Protein AF-A0AA36B2K2-F1 (afdb_monomer)

pLDDT: mean 74.76, std 20.53, range [24.62, 92.81]

Sequence (150 aa):
MKPSFRLKYSRNTLALTVVAAPDMFEKTLLPCICKSNVTVLLDGDPTDNCNQKYFKKFFAIYPETDFLSSYKMLGPGHPLVLSQTAAHVSGAAYYYQRRDVPRDTWPANKGIKTVQYRKPERNPVLGTLTQFDILNRDIRESSIRINKPV

Nearest PDB structures (foldseek):
  5ujc-assembly1_A  TM=7.409E-01  e=9.138E-02  Caenorhabditis elegans

Solvent-accessible surface area (backbone atoms only — not comparable to full-atom values): 9990 Å² total; per-residue (Å²): 134,80,86,80,82,76,71,99,64,64,94,83,60,88,83,83,51,76,46,82,53,81,63,40,48,70,76,47,44,47,58,44,55,78,72,48,55,71,71,60,54,70,60,63,59,54,64,58,58,41,50,48,63,57,48,52,58,54,40,71,76,42,71,93,62,86,86,83,50,71,84,42,62,79,48,92,94,37,61,66,45,62,52,62,59,50,29,32,79,47,64,55,22,51,61,50,45,73,90,76,43,85,85,70,85,69,62,90,92,53,88,74,88,65,52,72,48,61,78,86,72,96,66,95,82,67,74,51,45,34,60,59,56,68,71,74,46,71,75,87,73,66,79,82,77,80,78,75,85,129

Organism: Octopus vulgaris (NCBI:txid6645)

Foldseek 3Di:
DPDDLDDPDDPPDDDAQEDADPCCVVPFQVVQVVPDDPVLVPVDPSSVSSVVVLVVVVCVVVVVDDDQDQPDAPDVVRHNHPSLVVCCVQVNWPKDDQVNDPPDPDDPPDDDDIDTHGDPDPDDPGRHDYSVNSVPDPVVPDPPDDDDDD

Radius of gyration: 18.16 Å; Cα contacts (8 Å, |Δi|>4): 112; chains: 1; bounding box: 46×53×42 Å

Mean predicted aligned error: 10.53 Å

InterPro domains:
  IPR032037 Methylmalonic aciduria and homocystinuria type C family [PF16690] (2-112)
  IPR032037 Methylmalonic aciduria and homocystinuria type C family [PTHR31457] (2-112)

Structure (mmCIF, N/C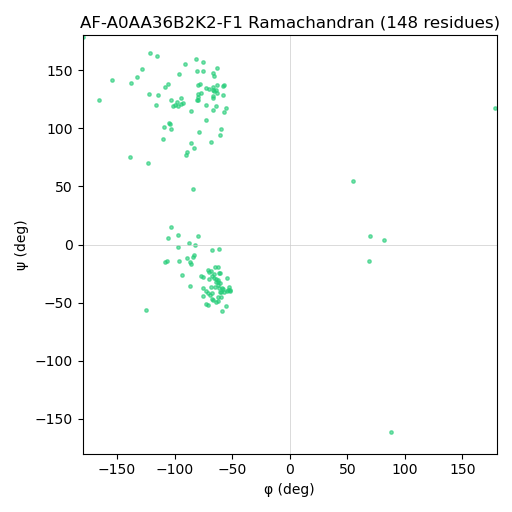A/C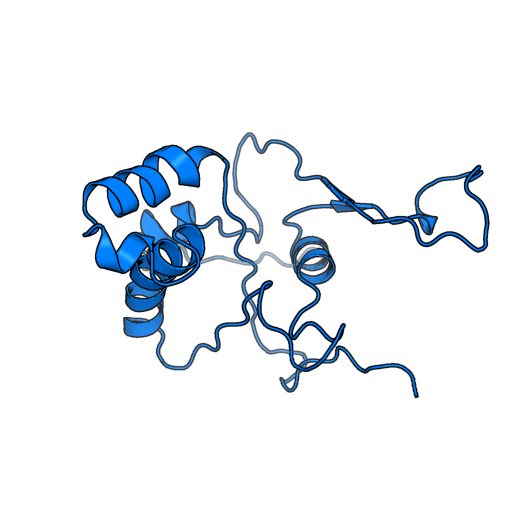/O backbone):
data_AF-A0AA36B2K2-F1
#
_entry.id   AF-A0AA36B2K2-F1
#
loop_
_atom_site.group_PDB
_atom_site.id
_atom_site.type_symbol
_atom_site.label_atom_id
_atom_site.label_alt_id
_atom_site.label_comp_id
_atom_site.label_asym_id
_atom_site.label_entity_id
_atom_site.label_seq_id
_atom_site.pdbx_PDB_ins_code
_atom_site.Cartn_x
_atom_site.Cartn_y
_atom_site.Cartn_z
_atom_site.occupancy
_atom_site.B_iso_or_equiv
_atom_site.auth_seq_id
_atom_site.auth_comp_id
_atom_site.auth_asym_id
_atom_site.auth_atom_id
_atom_site.pdbx_PDB_model_num
ATOM 1 N N . MET A 1 1 ? 27.020 -2.038 4.523 1.00 41.84 1 MET A N 1
ATOM 2 C CA . MET A 1 1 ? 25.915 -2.916 4.980 1.00 41.84 1 MET A CA 1
ATOM 3 C C . MET A 1 1 ? 24.707 -2.681 4.082 1.00 41.84 1 MET A C 1
ATOM 5 O O . MET A 1 1 ? 24.365 -1.526 3.869 1.00 41.84 1 MET A O 1
ATOM 9 N N . LYS A 1 2 ? 24.090 -3.724 3.512 1.00 57.88 2 LYS A N 1
ATOM 10 C CA . LYS A 1 2 ? 22.854 -3.562 2.725 1.00 57.88 2 LYS A CA 1
AT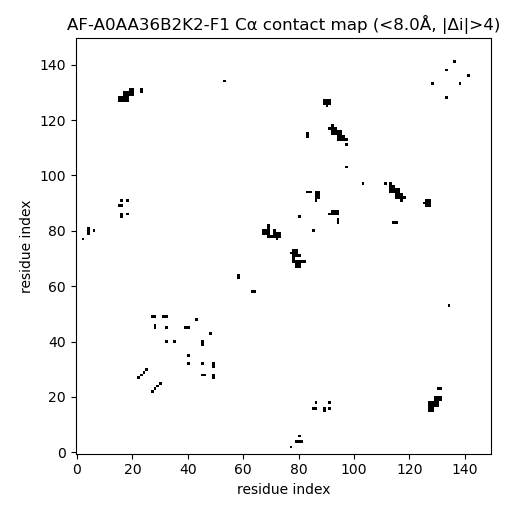OM 11 C C . LYS A 1 2 ? 21.684 -3.383 3.705 1.00 57.88 2 LYS A C 1
ATOM 13 O O . LYS A 1 2 ? 21.599 -4.189 4.633 1.00 57.88 2 LYS A O 1
ATOM 18 N N . PRO A 1 3 ? 20.812 -2.371 3.551 1.00 61.91 3 PRO A N 1
ATOM 19 C CA . PRO A 1 3 ? 19.657 -2.222 4.427 1.00 61.91 3 PRO A CA 1
ATOM 20 C C . PRO A 1 3 ? 18.799 -3.488 4.365 1.00 61.91 3 PRO A C 1
ATOM 22 O O . PRO A 1 3 ? 18.472 -3.971 3.278 1.00 61.91 3 PRO A O 1
ATOM 25 N N . SER A 1 4 ? 18.466 -4.048 5.525 1.00 79.38 4 SER A N 1
ATOM 26 C CA . SER A 1 4 ? 17.512 -5.150 5.601 1.00 79.38 4 SER A CA 1
ATOM 27 C C . SER A 1 4 ? 16.100 -4.579 5.523 1.00 79.38 4 SER A C 1
ATOM 29 O O . SER A 1 4 ? 15.757 -3.667 6.271 1.00 79.38 4 SER A O 1
ATOM 31 N N . PHE A 1 5 ? 15.284 -5.130 4.626 1.00 84.00 5 PHE A N 1
ATOM 32 C CA . PHE A 1 5 ? 13.846 -4.850 4.526 1.00 84.00 5 PHE A CA 1
ATOM 33 C C . PHE A 1 5 ? 13.004 -5.994 5.110 1.00 84.00 5 PHE A C 1
ATOM 35 O O . PHE A 1 5 ? 11.813 -6.108 4.834 1.00 84.00 5 PHE A O 1
ATOM 42 N N . ARG A 1 6 ? 13.626 -6.892 5.888 1.00 88.50 6 ARG A N 1
ATOM 43 C CA . ARG A 1 6 ? 12.915 -7.989 6.547 1.00 88.50 6 ARG A CA 1
ATOM 44 C C . ARG A 1 6 ? 12.087 -7.428 7.703 1.00 88.50 6 ARG A C 1
ATOM 46 O O . ARG A 1 6 ? 12.646 -6.867 8.643 1.00 88.50 6 ARG A O 1
ATOM 53 N N . LEU A 1 7 ? 10.774 -7.627 7.638 1.00 88.38 7 LEU A N 1
ATOM 54 C CA . LEU A 1 7 ? 9.866 -7.287 8.730 1.00 88.38 7 LEU A CA 1
ATOM 55 C C . LEU A 1 7 ? 10.125 -8.190 9.947 1.00 88.38 7 LEU A C 1
ATOM 57 O O . LEU A 1 7 ? 10.497 -9.356 9.796 1.00 88.38 7 LEU A O 1
ATOM 61 N N . LYS A 1 8 ? 9.921 -7.658 11.155 1.00 90.62 8 LYS A N 1
ATOM 62 C CA . LYS A 1 8 ? 10.166 -8.359 12.429 1.00 90.62 8 LYS A CA 1
ATOM 63 C C . LYS A 1 8 ? 8.979 -9.246 12.845 1.00 90.62 8 LYS A C 1
ATOM 65 O O . LYS A 1 8 ? 8.547 -9.197 13.988 1.00 90.62 8 LYS A O 1
ATOM 70 N N . TYR A 1 9 ? 8.470 -10.053 11.918 1.00 90.06 9 TYR A N 1
ATOM 71 C CA . TYR A 1 9 ? 7.378 -11.004 12.152 1.00 90.06 9 TYR A CA 1
ATOM 72 C C . TYR A 1 9 ? 7.816 -12.436 11.831 1.00 90.06 9 TYR A C 1
ATOM 74 O O . TYR A 1 9 ? 8.833 -12.659 11.164 1.00 90.06 9 TYR A O 1
ATOM 82 N N . SER A 1 10 ? 7.039 -13.417 12.293 1.00 92.00 10 SER A N 1
ATOM 83 C CA . SER A 1 10 ? 7.218 -14.812 11.885 1.00 92.00 10 SER A CA 1
ATOM 84 C C . SER A 1 10 ? 6.963 -14.965 10.382 1.00 92.00 10 SER A C 1
ATOM 86 O O . SER A 1 10 ? 6.167 -14.238 9.792 1.00 92.00 10 SER A O 1
ATOM 88 N N . ARG A 1 11 ? 7.602 -15.952 9.742 1.00 87.31 11 ARG A N 1
ATOM 89 C CA . ARG A 1 11 ? 7.385 -16.232 8.308 1.00 87.31 11 ARG A CA 1
ATOM 90 C C . ARG A 1 11 ? 5.942 -16.621 7.981 1.00 87.31 11 ARG A C 1
ATOM 92 O O . ARG A 1 11 ? 5.525 -16.438 6.846 1.00 87.31 11 ARG A O 1
ATOM 99 N N . ASN A 1 12 ? 5.210 -17.145 8.963 1.00 89.06 12 ASN A N 1
ATOM 100 C CA . ASN A 1 12 ? 3.827 -17.597 8.807 1.00 89.06 12 ASN A CA 1
ATOM 101 C C . ASN A 1 12 ? 2.804 -16.540 9.253 1.00 89.06 12 ASN A C 1
ATOM 103 O O . ASN A 1 12 ? 1.620 -16.848 9.365 1.00 89.06 12 ASN A O 1
ATOM 107 N N . THR A 1 13 ? 3.244 -15.315 9.553 1.00 91.31 13 THR A N 1
ATOM 108 C CA . THR A 1 13 ? 2.336 -14.219 9.898 1.00 91.31 13 THR A CA 1
ATOM 109 C C . THR A 1 13 ? 1.497 -13.839 8.679 1.00 91.31 13 THR A C 1
ATOM 111 O O . THR A 1 13 ? 2.033 -13.575 7.603 1.00 91.31 13 THR A O 1
ATOM 114 N N . LEU A 1 14 ? 0.174 -13.806 8.855 1.00 91.38 14 LEU A N 1
ATOM 115 C CA . LEU A 1 14 ? -0.754 -13.334 7.833 1.00 91.38 14 LEU A CA 1
ATOM 116 C C . LEU A 1 14 ? -0.558 -11.830 7.606 1.00 91.38 14 LEU A C 1
ATOM 118 O O . LEU A 1 14 ? -0.476 -11.060 8.559 1.00 91.38 14 LEU A O 1
ATOM 122 N N . ALA A 1 15 ? -0.525 -11.415 6.342 1.00 88.62 15 ALA A N 1
ATOM 123 C CA . ALA A 1 15 ? -0.462 -10.014 5.951 1.00 88.62 15 ALA A CA 1
ATOM 124 C C . ALA A 1 15 ? -1.495 -9.724 4.860 1.00 88.62 15 ALA A C 1
ATOM 126 O O . ALA A 1 15 ? -1.733 -10.556 3.983 1.00 88.62 15 ALA A O 1
ATOM 127 N N . LEU A 1 16 ? -2.079 -8.527 4.902 1.00 89.88 16 LEU A N 1
ATOM 128 C CA . LEU A 1 16 ? -3.033 -8.040 3.909 1.00 89.88 16 LEU A CA 1
ATOM 129 C C . LEU A 1 16 ? -2.424 -6.850 3.169 1.00 89.88 16 LEU A C 1
ATOM 131 O O . LEU A 1 16 ? -1.953 -5.900 3.791 1.00 89.88 16 LEU A O 1
ATOM 135 N N . THR A 1 17 ? -2.436 -6.899 1.836 1.00 86.50 17 THR A N 1
ATOM 136 C CA . THR A 1 17 ? -2.059 -5.747 1.008 1.00 86.50 17 THR A CA 1
ATOM 137 C C . THR A 1 17 ? -3.316 -4.982 0.633 1.00 86.50 17 THR A C 1
ATOM 139 O O . THR A 1 17 ? -4.203 -5.538 -0.010 1.00 86.50 17 THR A O 1
ATOM 142 N N . VAL A 1 18 ? -3.368 -3.705 1.011 1.00 87.00 18 VAL A N 1
ATOM 143 C CA . VAL A 1 18 ? -4.473 -2.804 0.674 1.00 87.00 18 VAL A CA 1
ATOM 144 C C . VAL A 1 18 ? -4.034 -1.875 -0.447 1.00 87.00 18 VAL A C 1
ATOM 146 O O . VAL A 1 18 ? -3.026 -1.180 -0.325 1.00 87.00 18 VAL A O 1
ATOM 149 N N . VAL A 1 19 ? -4.794 -1.860 -1.541 1.00 84.19 19 VAL A N 1
ATOM 150 C CA . VAL A 1 19 ? -4.565 -0.961 -2.680 1.00 84.19 19 VAL A CA 1
ATOM 151 C C . VAL A 1 19 ? -5.821 -0.128 -2.908 1.00 84.19 19 VAL A C 1
ATOM 153 O O . VAL A 1 19 ? -6.926 -0.671 -3.003 1.00 84.19 19 VAL A O 1
ATOM 156 N N . ALA A 1 20 ? -5.658 1.191 -3.003 1.00 83.31 20 ALA A N 1
ATOM 157 C CA . ALA A 1 20 ? -6.747 2.086 -3.370 1.00 83.31 20 ALA A CA 1
ATOM 158 C C . ALA A 1 20 ? -7.161 1.831 -4.829 1.00 83.31 20 ALA A C 1
ATOM 160 O O . ALA A 1 20 ? -6.327 1.832 -5.737 1.00 83.31 20 ALA A O 1
ATOM 161 N N . ALA A 1 21 ? -8.450 1.579 -5.045 1.00 84.06 21 ALA A N 1
ATOM 162 C CA . ALA A 1 21 ? -9.043 1.541 -6.377 1.00 84.06 21 ALA A CA 1
ATOM 163 C C . ALA A 1 21 ? -9.344 2.976 -6.859 1.00 84.06 21 ALA A C 1
ATOM 165 O O . ALA A 1 21 ? -9.431 3.876 -6.021 1.00 84.06 21 ALA A O 1
ATOM 166 N N . PRO A 1 22 ? -9.500 3.221 -8.176 1.00 80.94 22 PRO A N 1
ATOM 167 C CA . PRO A 1 22 ? -9.762 4.567 -8.691 1.00 80.94 22 PRO A CA 1
ATOM 168 C C . PRO A 1 22 ? -10.971 5.253 -8.041 1.00 80.94 22 PRO A C 1
ATOM 170 O O . PRO A 1 22 ? -10.878 6.421 -7.680 1.00 80.94 22 PRO A O 1
ATOM 173 N N . ASP A 1 23 ? -12.047 4.502 -7.785 1.00 83.62 23 ASP A N 1
ATOM 174 C CA . ASP A 1 23 ? -13.282 4.999 -7.162 1.00 83.62 23 ASP A CA 1
ATOM 175 C C . ASP A 1 23 ? -13.128 5.420 -5.688 1.00 83.62 23 ASP A C 1
ATOM 177 O O . ASP A 1 23 ? -14.062 5.958 -5.087 1.00 83.62 23 ASP A O 1
ATOM 181 N N . MET A 1 24 ? -11.945 5.214 -5.094 1.00 84.94 24 MET A N 1
ATOM 182 C CA . MET A 1 24 ? -11.585 5.735 -3.767 1.00 84.94 24 MET A CA 1
ATOM 183 C C . MET A 1 24 ? -11.629 7.247 -3.753 1.00 84.94 24 MET A C 1
ATOM 185 O O . MET A 1 24 ? -12.055 7.832 -2.758 1.00 84.94 24 MET A O 1
ATOM 189 N N . PHE A 1 25 ? -11.296 7.883 -4.871 1.00 85.19 25 PHE A N 1
ATOM 190 C CA . PHE A 1 25 ? -11.414 9.321 -4.969 1.00 85.19 25 PHE A CA 1
ATOM 191 C C . PHE A 1 25 ? -12.862 9.777 -4.731 1.00 85.19 25 PHE A C 1
ATOM 193 O O . PHE A 1 25 ? -13.127 10.522 -3.788 1.00 85.19 25 PHE A O 1
ATOM 200 N N . GLU A 1 26 ? -13.820 9.273 -5.508 1.00 89.38 26 GLU A N 1
ATOM 201 C CA . GLU A 1 26 ? -15.204 9.749 -5.477 1.00 89.38 26 GLU A CA 1
ATOM 202 C C . GLU A 1 26 ? -15.989 9.262 -4.261 1.00 89.38 26 GLU A C 1
ATOM 204 O O . GLU A 1 26 ? -16.810 9.997 -3.714 1.00 89.38 26 GLU A O 1
ATOM 209 N N . LYS A 1 27 ? -15.766 8.020 -3.832 1.00 84.12 27 LYS A N 1
ATOM 210 C CA . LYS A 1 27 ? -16.579 7.392 -2.781 1.00 84.12 27 LYS A CA 1
ATOM 211 C C . LYS A 1 27 ? -15.955 7.496 -1.385 1.00 84.12 27 LYS A C 1
ATOM 213 O O . LYS A 1 27 ? -16.644 7.244 -0.396 1.00 84.12 27 LYS A O 1
ATOM 218 N N . THR A 1 28 ? -14.673 7.848 -1.267 1.00 84.50 28 THR A N 1
ATOM 219 C CA . THR A 1 28 ? -13.958 7.900 0.024 1.00 84.50 28 THR A CA 1
ATOM 220 C C . THR A 1 28 ? -13.326 9.265 0.264 1.00 84.50 28 THR A C 1
ATOM 222 O O . THR A 1 28 ? -13.644 9.908 1.267 1.00 84.50 28 THR A O 1
ATOM 225 N N . LEU A 1 29 ? -12.479 9.743 -0.650 1.00 86.06 29 LEU A N 1
ATOM 226 C CA . LEU A 1 29 ? -11.739 10.986 -0.455 1.00 86.06 29 LEU A CA 1
ATOM 227 C C . LEU A 1 29 ? -12.642 12.220 -0.568 1.00 86.06 29 LEU A C 1
ATOM 229 O O . LEU A 1 29 ? -12.672 13.025 0.362 1.00 86.06 29 LEU A O 1
ATOM 233 N N . LEU A 1 30 ? -13.435 12.338 -1.640 1.00 89.62 30 LEU A N 1
ATOM 234 C CA . LEU A 1 30 ? -14.355 13.465 -1.839 1.00 89.62 30 LEU A CA 1
ATOM 235 C C . LEU A 1 30 ? -15.326 13.641 -0.656 1.00 89.62 30 LEU A C 1
ATOM 237 O O . LEU A 1 30 ? -15.347 14.728 -0.075 1.00 89.62 30 LEU A O 1
ATOM 241 N N . PRO A 1 31 ? -16.075 12.611 -0.200 1.00 89.38 31 PRO A N 1
ATOM 242 C CA . PRO A 1 31 ? -16.997 12.772 0.920 1.00 89.38 31 PRO A CA 1
ATOM 243 C C . PRO A 1 31 ? -16.276 13.119 2.220 1.00 89.38 31 PRO A C 1
ATOM 245 O O . PRO A 1 31 ? -16.827 13.826 3.062 1.00 89.38 31 PRO A O 1
ATOM 248 N N . CYS A 1 32 ? -15.056 12.615 2.404 1.00 86.75 32 CYS A N 1
ATOM 249 C CA . CYS A 1 32 ? -14.259 12.932 3.572 1.00 86.75 32 CYS A CA 1
ATOM 250 C C . CYS A 1 32 ? -13.793 14.394 3.564 1.00 86.75 32 CYS A C 1
ATOM 252 O O . CYS A 1 32 ? -13.914 15.049 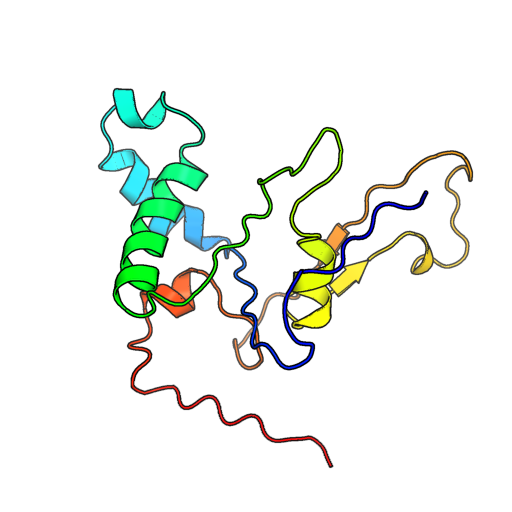4.599 1.00 86.75 32 CYS A O 1
ATOM 254 N N . ILE A 1 33 ? -13.331 14.924 2.427 1.00 88.69 33 ILE A N 1
ATOM 255 C CA . ILE A 1 33 ? -12.921 16.328 2.286 1.00 88.69 33 ILE A CA 1
ATOM 256 C C . ILE A 1 33 ? -14.119 17.256 2.486 1.00 88.69 33 ILE A C 1
ATOM 258 O O . ILE A 1 33 ? -14.052 18.151 3.323 1.00 88.69 33 ILE A O 1
ATOM 262 N N . CYS A 1 34 ? -15.242 17.001 1.807 1.00 89.88 34 CYS A N 1
ATOM 263 C CA . CYS A 1 34 ? -16.444 17.836 1.910 1.00 89.88 34 CYS A CA 1
ATOM 264 C C . CYS A 1 34 ? -17.033 17.896 3.329 1.00 89.88 34 CYS A C 1
ATOM 266 O O . CYS A 1 34 ? -17.725 18.851 3.664 1.00 89.88 34 CYS A O 1
ATOM 268 N N . LYS A 1 35 ? -16.779 16.879 4.162 1.00 88.62 35 LYS A N 1
ATOM 269 C CA . LYS A 1 35 ? -17.211 16.825 5.569 1.00 88.62 35 LYS A CA 1
ATOM 270 C C . LYS A 1 35 ? -16.126 17.259 6.557 1.00 88.62 35 LYS A C 1
ATOM 272 O O . LYS A 1 35 ? -16.365 17.209 7.761 1.00 88.62 35 LYS A O 1
ATOM 277 N N . SER A 1 36 ? -14.927 17.593 6.085 1.00 85.25 36 SER A N 1
ATOM 278 C CA . SER A 1 36 ? -13.812 17.990 6.943 1.00 85.25 36 SER A CA 1
ATOM 279 C C . SER A 1 36 ? -13.716 19.504 7.043 1.00 85.25 36 SER A C 1
ATOM 281 O O . SER A 1 36 ? -13.996 20.242 6.103 1.00 85.25 36 SER A O 1
ATOM 283 N N . ASN A 1 37 ? -13.283 19.967 8.206 1.00 85.19 37 ASN A N 1
ATOM 284 C CA . ASN A 1 37 ? -13.064 21.378 8.469 1.00 85.19 37 ASN A CA 1
ATOM 285 C C . ASN A 1 37 ? -11.768 21.811 7.768 1.00 85.19 37 ASN A C 1
ATOM 287 O O . ASN A 1 37 ? -10.826 21.020 7.688 1.00 85.19 37 ASN A O 1
ATOM 291 N N . VAL A 1 38 ? -11.675 23.074 7.341 1.00 80.88 38 VAL A N 1
ATOM 292 C CA . VAL A 1 38 ? -10.482 23.615 6.655 1.00 80.88 38 VAL A CA 1
ATOM 293 C C . VAL A 1 38 ? -9.196 23.356 7.447 1.00 80.88 38 VAL A C 1
ATOM 295 O O . VAL A 1 38 ? -8.194 22.949 6.873 1.00 80.88 38 VAL A O 1
ATOM 298 N N . THR A 1 39 ? -9.236 23.483 8.775 1.00 80.44 39 THR A N 1
ATOM 299 C CA . THR A 1 39 ? -8.086 23.212 9.651 1.00 80.44 39 THR A CA 1
ATOM 300 C C . THR A 1 39 ? -7.563 21.777 9.528 1.00 80.44 39 THR A C 1
ATOM 302 O O . THR A 1 39 ? -6.359 21.573 9.537 1.00 80.44 39 THR A O 1
ATOM 305 N N . VAL A 1 40 ? -8.447 20.788 9.353 1.00 75.25 40 VAL A N 1
ATOM 306 C CA . VAL A 1 40 ? -8.080 19.364 9.202 1.00 75.25 40 VAL A CA 1
ATOM 307 C C . VAL A 1 40 ? -7.514 19.071 7.809 1.00 75.25 40 VAL A C 1
ATOM 309 O O . VAL A 1 40 ? -6.725 18.148 7.644 1.00 75.25 40 VAL A O 1
ATOM 312 N N . LEU A 1 41 ? -7.919 19.844 6.798 1.00 78.00 41 LEU A N 1
ATOM 313 C CA . LEU A 1 41 ? -7.387 19.720 5.438 1.00 78.00 41 LEU A CA 1
ATOM 314 C C . LEU A 1 41 ? -5.997 20.342 5.292 1.00 78.00 41 LEU A C 1
ATOM 316 O O . LEU A 1 41 ? -5.243 19.928 4.419 1.00 78.00 41 LEU A O 1
ATOM 320 N N . LEU A 1 42 ? -5.677 21.336 6.122 1.00 82.38 42 LEU A N 1
ATOM 321 C CA . LEU A 1 42 ? -4.361 21.974 6.162 1.00 82.38 42 LEU A CA 1
ATOM 322 C C . LEU A 1 42 ? -3.365 21.221 7.059 1.00 82.38 42 LEU A C 1
ATOM 324 O O . LEU A 1 42 ? -2.160 21.438 6.948 1.00 82.38 42 LEU A O 1
ATOM 328 N N . ASP A 1 43 ? -3.857 20.344 7.936 1.00 82.25 43 ASP A N 1
ATOM 329 C CA . ASP A 1 43 ? -3.048 19.540 8.851 1.00 82.25 43 ASP A CA 1
ATOM 330 C C . ASP A 1 43 ? -2.636 18.204 8.212 1.00 82.25 43 ASP A C 1
ATOM 332 O O . ASP A 1 43 ? -3.245 17.159 8.440 1.00 82.25 43 ASP A O 1
ATOM 336 N N . GLY A 1 44 ? -1.603 18.243 7.371 1.00 80.88 44 GLY A N 1
ATOM 337 C CA . GLY A 1 44 ? -1.031 17.056 6.728 1.00 80.88 44 GLY A CA 1
ATOM 338 C C . GLY A 1 44 ? -1.690 16.677 5.398 1.00 80.88 44 GLY A C 1
ATOM 339 O O . GLY A 1 44 ? -2.314 17.501 4.734 1.00 80.88 44 GLY A O 1
ATOM 340 N N . ASP A 1 45 ? -1.496 15.426 4.968 1.00 85.19 45 ASP A N 1
ATOM 341 C CA . ASP A 1 45 ? -2.053 14.946 3.702 1.00 85.19 45 ASP A CA 1
ATOM 342 C C . ASP A 1 45 ? -3.545 14.574 3.866 1.00 85.19 45 ASP A C 1
ATOM 344 O O . ASP A 1 45 ? -3.897 13.743 4.715 1.00 85.19 45 ASP A O 1
ATOM 348 N N . PRO A 1 46 ? -4.453 15.157 3.061 1.00 82.69 46 PRO A N 1
ATOM 349 C CA . PRO A 1 46 ? -5.884 14.905 3.185 1.00 82.69 46 PRO A CA 1
ATOM 350 C C . PRO A 1 46 ? -6.253 13.453 2.857 1.00 82.69 46 PRO A C 1
ATOM 352 O O . PRO A 1 46 ? -7.206 12.925 3.431 1.00 82.69 46 PRO A O 1
ATOM 355 N N . THR A 1 47 ? -5.497 12.778 1.988 1.00 83.62 47 THR A N 1
ATOM 356 C CA . THR A 1 47 ? -5.719 11.363 1.659 1.00 83.62 47 THR A CA 1
ATOM 357 C C . THR A 1 47 ? -5.404 10.486 2.861 1.00 83.62 47 THR A C 1
ATOM 359 O O . THR A 1 47 ? -6.227 9.654 3.246 1.00 83.62 47 THR A O 1
ATOM 362 N N . ASP A 1 48 ? -4.265 10.714 3.511 1.00 81.88 48 ASP A N 1
ATOM 363 C CA . ASP A 1 48 ?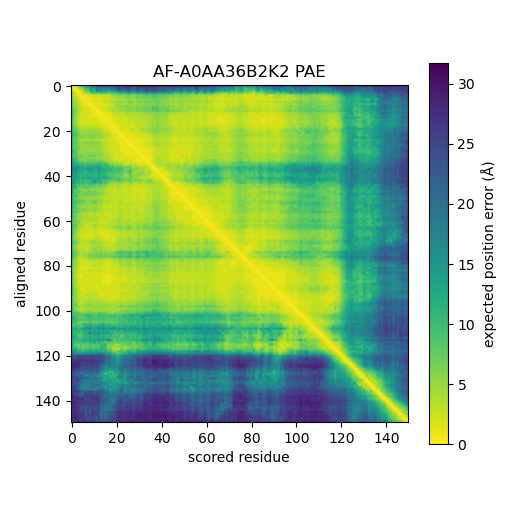 -3.864 9.997 4.719 1.00 81.88 48 ASP A CA 1
ATOM 364 C C . ASP A 1 48 ? -4.842 10.232 5.872 1.00 81.88 48 ASP A C 1
ATOM 366 O O . ASP A 1 48 ? -5.279 9.275 6.519 1.00 81.88 48 ASP A O 1
ATOM 370 N N . ASN A 1 49 ? -5.256 11.479 6.100 1.00 82.31 49 ASN A N 1
ATOM 371 C CA . ASN A 1 49 ? -6.236 11.815 7.136 1.00 82.31 49 ASN A CA 1
ATOM 372 C C . ASN A 1 49 ? -7.582 11.125 6.896 1.00 82.31 49 ASN A C 1
ATOM 374 O O . ASN A 1 49 ? -8.209 10.607 7.829 1.00 82.31 49 ASN A O 1
ATOM 378 N N . CYS A 1 50 ? -8.029 11.079 5.642 1.00 83.94 50 CYS A N 1
ATOM 379 C CA . CYS A 1 50 ? -9.242 10.371 5.273 1.00 83.94 50 CYS A CA 1
ATOM 380 C C . CYS A 1 50 ? -9.095 8.863 5.464 1.00 83.94 50 CYS A C 1
ATOM 382 O O . CYS A 1 50 ? -9.929 8.257 6.138 1.00 83.94 50 CYS A O 1
ATOM 384 N N . ASN A 1 51 ? -8.005 8.267 4.981 1.00 82.25 51 ASN A N 1
ATOM 385 C CA . ASN A 1 51 ? -7.708 6.846 5.144 1.00 82.25 51 ASN A CA 1
ATOM 386 C C . ASN A 1 51 ? -7.664 6.430 6.620 1.00 82.25 51 ASN A C 1
ATOM 388 O O . ASN A 1 51 ? -8.240 5.405 6.986 1.00 82.25 51 ASN A O 1
ATOM 392 N N . GLN A 1 52 ? -7.076 7.249 7.497 1.00 81.38 52 GLN A N 1
ATOM 393 C CA . GLN A 1 52 ? -7.046 6.993 8.938 1.00 81.38 52 GLN A CA 1
ATOM 394 C C . GLN A 1 52 ? -8.446 6.857 9.551 1.00 81.38 52 GLN A C 1
ATOM 396 O O . GLN A 1 52 ? -8.644 6.001 10.412 1.00 81.38 52 GLN A O 1
ATOM 401 N N . LYS A 1 53 ? -9.442 7.644 9.114 1.00 81.81 53 LYS A N 1
ATOM 402 C CA . LYS A 1 53 ? -10.830 7.513 9.612 1.00 81.81 53 LYS A CA 1
ATOM 403 C C . LYS A 1 53 ? -11.412 6.130 9.308 1.00 81.81 53 LYS A C 1
ATOM 405 O O . LYS A 1 53 ? -12.129 5.571 10.137 1.00 81.81 53 LYS A O 1
ATOM 410 N N . TYR A 1 54 ? -11.092 5.575 8.142 1.00 79.56 54 TYR A N 1
ATOM 411 C CA . TYR A 1 54 ? -11.533 4.243 7.732 1.00 79.56 54 TYR A CA 1
ATOM 412 C C . TYR A 1 54 ? -10.751 3.141 8.449 1.00 79.56 54 TYR A C 1
ATOM 414 O O . TYR A 1 54 ? -11.354 2.220 8.999 1.00 79.56 54 TYR A O 1
ATOM 422 N N . PHE A 1 55 ? -9.429 3.280 8.544 1.00 83.25 55 PHE A N 1
ATOM 423 C CA . PHE A 1 55 ? -8.584 2.333 9.266 1.00 83.25 55 PHE A CA 1
ATOM 424 C C . PHE A 1 55 ? -8.905 2.261 10.762 1.00 83.25 55 PHE A C 1
ATOM 426 O O . PHE A 1 55 ? -8.895 1.172 11.324 1.00 83.25 55 PHE A O 1
ATOM 433 N N . LYS A 1 56 ? -9.292 3.374 11.401 1.00 85.56 56 LYS A N 1
ATOM 434 C CA . LYS A 1 56 ? -9.758 3.375 12.800 1.00 85.56 56 LYS A CA 1
ATOM 435 C C . LYS A 1 56 ? -10.910 2.394 13.034 1.00 85.56 56 LYS A C 1
ATOM 437 O O . LYS A 1 56 ? -10.915 1.707 14.049 1.00 85.56 56 LYS A O 1
ATOM 442 N N . LYS A 1 57 ? -11.861 2.293 12.098 1.00 86.06 57 LYS A N 1
ATOM 443 C CA . LYS A 1 57 ? -12.976 1.334 12.203 1.00 86.06 57 LYS A CA 1
ATOM 444 C C . LYS A 1 57 ? -12.493 -0.110 12.087 1.00 86.06 57 LYS A C 1
ATOM 446 O O . LYS A 1 57 ? -12.936 -0.958 12.850 1.00 86.06 57 LYS A O 1
ATOM 451 N N . PHE A 1 58 ? -11.572 -0.373 11.162 1.00 84.25 58 PHE A N 1
ATOM 452 C CA . PHE A 1 58 ? -10.984 -1.698 10.978 1.00 84.25 58 PHE A CA 1
ATOM 453 C C . PHE A 1 58 ? -10.209 -2.152 12.226 1.00 84.25 58 PHE A C 1
ATOM 455 O O . PHE A 1 58 ? -10.450 -3.242 12.740 1.00 84.25 58 PHE A O 1
ATOM 462 N N . PHE A 1 59 ? -9.342 -1.295 12.770 1.00 86.81 59 PHE A N 1
ATOM 463 C CA . PHE A 1 59 ? -8.549 -1.618 13.960 1.00 86.81 59 PHE A CA 1
ATOM 464 C C . PHE A 1 59 ? -9.375 -1.703 15.244 1.00 86.81 59 PHE A C 1
ATOM 466 O O . PHE A 1 59 ? -8.987 -2.421 16.156 1.00 86.81 59 PHE A O 1
ATOM 473 N N . ALA A 1 60 ? -10.540 -1.052 15.312 1.00 89.62 60 ALA A N 1
ATOM 474 C CA . ALA A 1 60 ? -11.471 -1.265 16.419 1.00 89.62 60 ALA A CA 1
ATOM 475 C C . ALA A 1 60 ? -12.017 -2.708 16.463 1.00 89.62 60 ALA A C 1
ATOM 477 O O . ALA A 1 60 ? -12.328 -3.208 17.538 1.00 89.62 60 ALA A O 1
ATOM 478 N N . ILE A 1 61 ? -12.121 -3.377 15.308 1.00 91.50 61 ILE A N 1
ATOM 479 C CA . ILE A 1 61 ? -12.563 -4.777 15.201 1.00 91.50 61 ILE A CA 1
ATOM 480 C C . ILE A 1 61 ? -11.375 -5.738 15.369 1.00 91.50 61 ILE A C 1
ATOM 482 O O . ILE A 1 61 ? -11.527 -6.804 15.962 1.00 91.50 61 ILE A O 1
ATOM 486 N N . TYR A 1 62 ? -10.193 -5.356 14.875 1.00 88.38 62 TYR A N 1
ATOM 487 C CA . TYR A 1 62 ? -8.975 -6.173 14.899 1.00 88.38 62 TYR A CA 1
ATOM 488 C C . TYR A 1 62 ? -7.812 -5.451 15.610 1.00 88.38 62 TYR A C 1
ATOM 490 O O . TYR A 1 62 ? -6.843 -5.063 14.949 1.00 88.38 62 TYR A O 1
ATOM 498 N N . PRO A 1 63 ? -7.879 -5.272 16.944 1.00 89.44 63 PRO A N 1
ATOM 499 C CA . PRO A 1 63 ? -6.937 -4.432 17.694 1.00 89.44 63 PRO A CA 1
ATOM 500 C C . PRO A 1 63 ? -5.494 -4.955 17.708 1.00 89.44 63 PRO A C 1
ATOM 502 O O . PRO A 1 63 ? -4.565 -4.162 17.796 1.00 89.44 63 PRO A O 1
ATOM 505 N N . GLU A 1 64 ? -5.294 -6.264 17.547 1.00 90.06 64 GLU A N 1
ATOM 506 C CA . GLU A 1 64 ? -3.969 -6.911 17.505 1.00 90.06 64 GLU A CA 1
ATOM 507 C C . GLU A 1 64 ? -3.266 -6.784 16.134 1.00 90.06 64 GLU A C 1
ATOM 509 O O . GLU A 1 64 ? -2.253 -7.436 15.879 1.00 90.06 64 GLU A O 1
ATOM 514 N N . THR A 1 65 ? -3.826 -6.004 15.201 1.00 89.38 65 THR A N 1
ATOM 515 C CA . THR A 1 65 ? -3.289 -5.874 13.838 1.00 89.38 65 THR A CA 1
ATOM 516 C C . THR A 1 65 ? -2.363 -4.673 13.715 1.00 89.38 65 THR A C 1
ATOM 518 O O . THR A 1 65 ? -2.771 -3.536 13.941 1.00 89.38 65 THR A O 1
ATOM 521 N N . ASP A 1 66 ? -1.147 -4.910 13.229 1.00 89.75 66 ASP A N 1
ATOM 522 C CA . ASP A 1 66 ? -0.214 -3.839 12.895 1.00 89.75 66 ASP A CA 1
ATOM 523 C C . ASP A 1 66 ? -0.521 -3.192 11.535 1.00 89.75 66 ASP A C 1
ATOM 525 O O . ASP A 1 66 ? -0.747 -3.868 10.528 1.00 89.75 66 ASP A O 1
ATOM 529 N N . PHE A 1 67 ? -0.4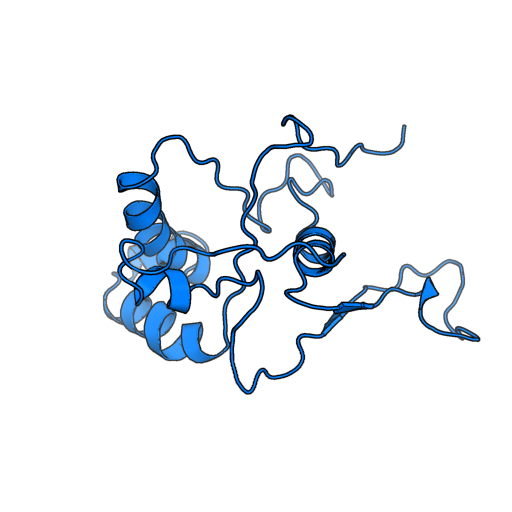46 -1.857 11.483 1.00 87.12 67 PHE A N 1
ATOM 530 C CA . PHE A 1 67 ? -0.559 -1.085 10.245 1.00 87.12 67 PHE A CA 1
ATOM 531 C C . PHE A 1 67 ? 0.807 -0.655 9.705 1.00 87.12 67 PHE A C 1
ATOM 533 O O . PHE A 1 67 ? 1.531 0.122 10.336 1.00 87.12 67 PHE A O 1
ATOM 540 N N . LEU A 1 68 ? 1.133 -1.089 8.486 1.00 88.69 68 LEU A N 1
ATOM 541 C CA . LEU A 1 68 ? 2.351 -0.691 7.782 1.00 88.69 68 LEU A CA 1
ATOM 542 C C . LEU A 1 68 ? 2.001 0.230 6.606 1.00 88.69 68 LEU A C 1
ATOM 544 O O . LEU A 1 68 ? 1.585 -0.228 5.545 1.00 88.69 68 LEU A O 1
ATOM 548 N N . SER A 1 69 ? 2.188 1.538 6.793 1.00 84.94 69 SER A N 1
ATOM 549 C CA . SER A 1 69 ? 1.957 2.535 5.739 1.00 84.94 69 SER A CA 1
ATOM 550 C C . SER A 1 69 ? 3.104 2.578 4.726 1.00 84.94 69 SER A C 1
ATOM 552 O O . SER A 1 69 ? 4.277 2.598 5.108 1.00 84.94 69 SER A O 1
ATOM 554 N N . SER A 1 70 ? 2.766 2.686 3.436 1.00 82.50 70 SER A N 1
ATOM 555 C CA . SER A 1 70 ? 3.726 2.916 2.347 1.00 82.50 70 SER A CA 1
ATOM 556 C C . SER A 1 70 ? 4.438 4.267 2.432 1.00 82.50 70 SER A C 1
ATOM 558 O O . SER A 1 70 ? 5.490 4.432 1.821 1.00 82.50 70 SER A O 1
ATOM 560 N N . TYR A 1 71 ? 3.880 5.222 3.178 1.00 81.69 71 TYR A N 1
ATOM 561 C CA . TYR A 1 71 ? 4.447 6.560 3.357 1.00 81.69 71 TYR A CA 1
ATOM 562 C C . TYR A 1 71 ? 5.411 6.639 4.549 1.00 81.69 71 TYR A C 1
ATOM 564 O O . TYR A 1 71 ? 6.133 7.622 4.708 1.00 81.69 71 TYR A O 1
ATOM 572 N N . LYS A 1 72 ? 5.452 5.605 5.402 1.00 84.75 72 LYS A N 1
ATOM 573 C CA . LYS A 1 72 ? 6.276 5.613 6.612 1.00 84.75 72 LYS A CA 1
ATOM 574 C C . LYS A 1 72 ? 7.737 5.287 6.295 1.00 84.75 72 LYS A C 1
ATOM 576 O O . LYS A 1 72 ? 8.049 4.239 5.728 1.00 84.75 72 LYS A O 1
ATOM 581 N N . MET A 1 73 ? 8.636 6.159 6.748 1.00 86.25 73 MET A N 1
ATOM 582 C CA . MET A 1 73 ? 10.091 6.011 6.640 1.00 86.25 73 MET A CA 1
ATOM 583 C C . MET A 1 73 ? 10.693 5.705 8.018 1.00 86.25 73 MET A C 1
ATOM 585 O O . MET A 1 73 ? 10.330 6.339 9.005 1.00 86.25 73 MET A O 1
ATOM 589 N N . LEU A 1 74 ? 11.612 4.739 8.096 1.00 83.94 74 LEU A N 1
ATOM 590 C CA . LEU A 1 74 ? 12.398 4.434 9.304 1.00 83.94 74 LEU A CA 1
ATOM 591 C C . LEU A 1 74 ? 13.668 5.294 9.413 1.00 83.94 74 LEU A C 1
ATOM 593 O O . LEU A 1 74 ? 14.287 5.365 10.470 1.00 83.94 74 LEU A O 1
ATOM 597 N N . GLY A 1 75 ? 14.051 5.940 8.314 1.00 85.56 75 GLY A N 1
ATOM 598 C CA . GLY A 1 75 ? 15.168 6.869 8.202 1.00 85.56 75 GLY A CA 1
ATOM 599 C C . GLY A 1 75 ? 15.264 7.413 6.773 1.00 85.56 75 GLY A C 1
ATOM 600 O O . GLY A 1 75 ? 14.474 7.011 5.911 1.00 85.56 75 GLY A O 1
ATOM 601 N N . PRO A 1 76 ? 16.219 8.312 6.483 1.00 84.38 76 PRO A N 1
ATOM 602 C CA . PRO A 1 76 ? 16.394 8.872 5.145 1.00 84.38 76 PRO A CA 1
ATOM 603 C C . PRO A 1 76 ? 16.579 7.768 4.094 1.00 84.38 76 PRO A C 1
ATOM 605 O O . PRO A 1 76 ? 17.517 6.977 4.164 1.00 84.38 76 PRO A O 1
ATOM 608 N N . GLY A 1 77 ? 15.653 7.680 3.136 1.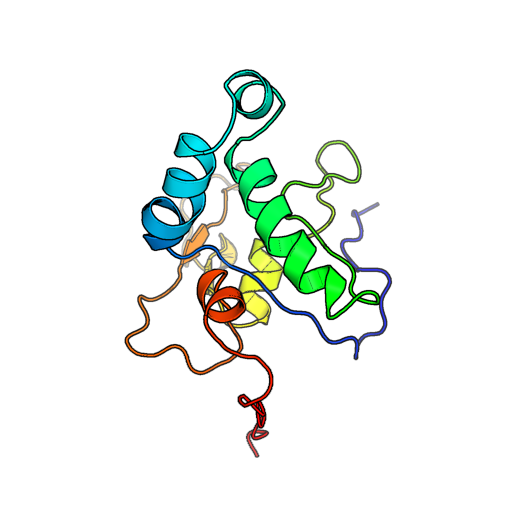00 81.38 77 GLY A N 1
ATOM 609 C CA . GLY A 1 77 ? 15.694 6.672 2.069 1.00 81.38 77 GLY A CA 1
ATOM 610 C C . GLY A 1 77 ? 15.434 5.223 2.510 1.00 81.38 77 GLY A C 1
ATOM 611 O O . GLY A 1 77 ? 15.557 4.319 1.684 1.00 81.38 77 GLY A O 1
ATOM 612 N N . HIS A 1 78 ? 15.055 4.978 3.770 1.00 85.12 78 HIS A N 1
ATOM 613 C CA . HIS A 1 78 ? 14.705 3.647 4.272 1.00 85.12 78 HIS A CA 1
ATOM 614 C C . HIS A 1 78 ? 13.197 3.552 4.557 1.00 85.12 78 HIS A C 1
ATOM 616 O O . HIS A 1 78 ? 12.757 3.909 5.653 1.00 85.12 78 HIS A O 1
ATOM 622 N N . PRO A 1 79 ? 12.378 3.131 3.573 1.00 87.69 79 PRO A N 1
ATOM 623 C CA . PRO A 1 79 ? 10.953 2.915 3.796 1.00 87.69 79 PRO A CA 1
ATOM 624 C C . PRO A 1 79 ? 10.721 1.753 4.762 1.00 87.69 79 PRO A C 1
ATOM 626 O O . PRO A 1 79 ? 11.437 0.751 4.727 1.00 87.69 79 PRO A O 1
ATOM 629 N N . LEU A 1 80 ? 9.680 1.870 5.589 1.00 87.56 80 LEU A N 1
ATOM 630 C CA . LEU A 1 80 ? 9.254 0.808 6.503 1.00 87.56 80 LEU A CA 1
ATOM 631 C C . LEU A 1 80 ? 8.878 -0.471 5.746 1.00 87.56 80 LEU A C 1
ATOM 633 O O . LEU A 1 80 ? 9.206 -1.574 6.179 1.00 87.56 80 LEU A O 1
ATOM 637 N N . VAL A 1 81 ? 8.189 -0.318 4.615 1.00 87.62 81 VAL A N 1
ATOM 638 C CA . VAL A 1 81 ? 7.733 -1.425 3.777 1.00 87.62 81 VAL A CA 1
ATOM 639 C C . VAL A 1 81 ? 7.948 -1.102 2.303 1.00 87.62 81 VAL A C 1
ATOM 641 O O . VAL A 1 81 ? 7.695 0.008 1.839 1.00 87.62 81 VAL A O 1
ATOM 644 N N . LEU A 1 82 ? 8.398 -2.097 1.540 1.00 90.00 82 LEU A N 1
ATOM 645 C CA . LEU A 1 82 ? 8.478 -2.013 0.085 1.00 90.00 82 LEU A CA 1
ATOM 646 C C . LEU A 1 82 ? 7.103 -2.340 -0.507 1.00 90.00 82 LEU A C 1
ATOM 648 O O . LEU A 1 82 ? 6.843 -3.481 -0.893 1.00 90.00 82 LEU A O 1
ATOM 652 N N . SER A 1 83 ? 6.219 -1.341 -0.564 1.00 89.81 83 SER A N 1
ATOM 653 C CA . SER A 1 83 ? 4.823 -1.501 -1.007 1.00 89.81 83 SER A CA 1
ATOM 654 C C . SER A 1 83 ? 4.704 -2.194 -2.366 1.00 89.81 83 SER A C 1
ATOM 656 O O . SER A 1 83 ? 3.874 -3.085 -2.533 1.00 89.81 83 SER A O 1
ATOM 658 N N . GLN A 1 84 ? 5.600 -1.879 -3.308 1.00 86.12 84 GLN A N 1
ATOM 659 C CA . GLN A 1 84 ? 5.582 -2.502 -4.630 1.00 86.12 84 GLN A CA 1
ATOM 660 C C . GLN A 1 84 ? 5.880 -4.008 -4.591 1.00 86.12 84 GLN A C 1
ATOM 662 O O . GLN A 1 84 ? 5.296 -4.798 -5.330 1.00 86.12 84 GLN A O 1
ATOM 667 N N . THR A 1 85 ? 6.781 -4.421 -3.696 1.00 89.19 85 THR A N 1
ATOM 668 C CA . THR A 1 85 ? 7.085 -5.841 -3.484 1.00 89.19 85 THR A CA 1
ATOM 669 C C . THR A 1 85 ? 5.917 -6.539 -2.793 1.00 89.19 85 THR A C 1
ATOM 671 O O . THR A 1 85 ? 5.539 -7.622 -3.226 1.00 89.19 85 THR A O 1
ATOM 674 N N . ALA A 1 86 ? 5.299 -5.907 -1.788 1.00 88.31 86 ALA A N 1
ATOM 675 C CA . ALA A 1 86 ? 4.126 -6.447 -1.093 1.00 88.31 86 ALA A CA 1
ATOM 676 C C . ALA A 1 86 ? 2.938 -6.680 -2.045 1.00 88.31 86 ALA A C 1
ATOM 678 O O . ALA A 1 86 ? 2.343 -7.757 -2.052 1.00 88.31 86 ALA A O 1
ATOM 679 N N . ALA A 1 87 ? 2.643 -5.714 -2.918 1.00 86.06 87 ALA A N 1
ATOM 680 C CA . ALA A 1 87 ? 1.589 -5.850 -3.921 1.00 86.06 87 ALA A CA 1
ATOM 681 C C . ALA A 1 87 ? 1.902 -6.890 -5.009 1.00 86.06 87 ALA A C 1
ATOM 683 O O . ALA A 1 87 ? 0.983 -7.511 -5.531 1.00 86.06 87 ALA A O 1
ATOM 684 N N . HIS A 1 88 ? 3.176 -7.148 -5.311 1.00 87.44 88 HIS A N 1
ATOM 685 C CA . HIS A 1 88 ? 3.546 -8.238 -6.213 1.00 87.44 88 HIS A CA 1
ATOM 686 C C . HIS A 1 88 ? 3.331 -9.615 -5.596 1.00 87.44 88 HIS A C 1
ATOM 688 O O . HIS A 1 88 ? 2.666 -10.459 -6.188 1.00 87.44 88 HIS A O 1
ATOM 694 N N . VAL A 1 89 ? 3.867 -9.837 -4.392 1.00 88.00 89 VAL A N 1
ATOM 695 C CA . VAL A 1 89 ? 3.811 -11.155 -3.743 1.00 88.00 89 VAL A CA 1
ATOM 696 C C . VAL A 1 89 ? 2.403 -11.529 -3.272 1.00 88.00 89 VAL A C 1
ATOM 698 O O . VAL A 1 89 ? 2.122 -12.711 -3.116 1.00 88.00 89 VAL A O 1
ATOM 701 N N . SER A 1 90 ? 1.514 -10.548 -3.074 1.00 87.00 90 SER A N 1
ATOM 702 C CA . SER A 1 90 ? 0.088 -10.780 -2.792 1.00 87.00 90 SER A CA 1
ATOM 703 C C . SER A 1 90 ? -0.764 -11.017 -4.044 1.00 87.00 90 SER A C 1
ATOM 705 O O . SER A 1 90 ? -1.927 -11.387 -3.918 1.00 87.00 90 SER A O 1
ATOM 707 N N . GLY A 1 91 ? -0.211 -10.808 -5.244 1.00 86.38 91 GLY A N 1
ATOM 708 C CA . GLY A 1 91 ? -0.951 -10.908 -6.505 1.00 86.38 91 GLY A CA 1
ATOM 709 C C . GLY A 1 91 ? -1.762 -9.660 -6.879 1.00 86.38 91 GLY A C 1
ATOM 710 O O . GLY A 1 91 ? -2.423 -9.666 -7.913 1.00 86.38 91 GLY A O 1
ATOM 711 N N . ALA A 1 92 ? -1.682 -8.578 -6.099 1.00 82.44 92 ALA A N 1
ATOM 712 C CA . ALA A 1 92 ? -2.439 -7.346 -6.334 1.00 82.44 92 ALA A CA 1
ATOM 713 C C . ALA A 1 92 ? -2.010 -6.573 -7.586 1.00 82.44 92 ALA A C 1
ATOM 715 O O . ALA A 1 92 ? -2.840 -5.973 -8.274 1.00 82.44 92 ALA A O 1
ATOM 716 N N . ALA A 1 93 ? -0.713 -6.557 -7.886 1.00 84.31 93 ALA A N 1
ATOM 717 C CA . ALA A 1 93 ? -0.185 -5.922 -9.087 1.00 84.31 93 ALA A CA 1
ATOM 718 C C . ALA A 1 93 ? 1.137 -6.561 -9.509 1.00 84.31 93 ALA A C 1
ATOM 720 O O . ALA A 1 93 ? 1.998 -6.847 -8.677 1.00 84.31 93 ALA A O 1
ATOM 721 N N . TYR A 1 94 ? 1.354 -6.726 -10.812 1.00 87.50 94 TYR A N 1
ATOM 722 C CA . TYR A 1 94 ? 2.654 -7.166 -11.305 1.00 87.50 94 TYR A CA 1
ATOM 723 C C . TYR A 1 94 ? 3.682 -6.043 -11.127 1.00 87.50 94 TYR A C 1
ATOM 725 O O . TYR A 1 94 ? 3.402 -4.890 -11.457 1.00 87.50 94 TYR A O 1
ATOM 733 N N . TYR A 1 95 ? 4.866 -6.365 -10.605 1.00 86.88 95 TYR A N 1
ATOM 734 C CA . TYR A 1 95 ? 5.922 -5.396 -10.342 1.00 86.88 95 TYR A CA 1
ATOM 735 C C . TYR A 1 95 ? 7.007 -5.500 -11.410 1.00 86.88 95 TYR A C 1
ATOM 737 O O . TYR A 1 95 ? 7.866 -6.373 -11.337 1.00 86.88 95 TYR A O 1
ATOM 745 N N . TYR A 1 96 ? 6.952 -4.598 -12.390 1.00 88.88 96 TYR A N 1
ATOM 746 C CA . TYR A 1 96 ? 7.929 -4.531 -13.468 1.00 88.88 96 TYR A CA 1
ATOM 747 C C . TYR A 1 96 ? 9.194 -3.814 -13.009 1.00 88.88 96 TYR A C 1
ATOM 749 O O . TYR A 1 96 ? 9.179 -2.656 -12.576 1.00 88.88 96 TYR A O 1
ATOM 757 N N . GLN A 1 97 ? 10.311 -4.508 -13.156 1.00 88.38 97 GLN A N 1
ATOM 758 C CA . GLN A 1 97 ? 11.649 -4.045 -12.848 1.00 88.38 97 GLN A CA 1
ATOM 759 C C . GLN A 1 97 ? 12.492 -3.962 -14.120 1.00 88.38 97 GLN A C 1
ATOM 761 O O . GLN A 1 97 ? 12.194 -4.594 -15.126 1.00 88.38 97 GLN A O 1
ATOM 766 N N . ARG A 1 98 ? 13.605 -3.222 -14.068 1.00 88.62 98 ARG A N 1
ATOM 767 C CA . ARG A 1 98 ? 14.542 -3.118 -15.202 1.00 88.62 98 ARG A CA 1
ATOM 768 C C . ARG A 1 98 ? 14.991 -4.491 -15.726 1.00 88.62 98 ARG A C 1
ATOM 770 O O . ARG A 1 98 ? 15.103 -4.667 -16.930 1.00 88.62 98 ARG A O 1
ATOM 777 N N . ARG A 1 99 ? 15.177 -5.469 -14.830 1.00 88.06 99 ARG A N 1
ATOM 778 C CA . ARG A 1 99 ? 15.531 -6.857 -15.183 1.00 88.06 99 ARG A CA 1
ATOM 779 C C . ARG A 1 99 ? 14.477 -7.580 -16.031 1.00 88.06 99 ARG A C 1
ATOM 781 O O . ARG A 1 99 ? 14.808 -8.576 -16.658 1.00 88.06 99 ARG A O 1
ATOM 788 N N . ASP A 1 100 ? 13.240 -7.089 -16.041 1.00 89.19 100 ASP A N 1
ATOM 789 C CA . ASP A 1 100 ? 12.140 -7.662 -16.817 1.00 89.19 100 ASP A CA 1
ATOM 790 C C . ASP A 1 100 ? 12.087 -7.092 -18.247 1.00 89.19 100 ASP A C 1
ATOM 792 O O . ASP A 1 100 ? 11.198 -7.456 -19.011 1.00 89.19 100 ASP A O 1
ATOM 796 N N . VAL A 1 101 ? 13.015 -6.196 -18.619 1.00 90.25 101 VAL A N 1
ATOM 797 C CA . VAL A 1 101 ? 13.119 -5.601 -19.959 1.00 90.25 101 VAL A CA 1
ATOM 798 C C . VAL A 1 101 ? 14.287 -6.245 -20.714 1.00 90.25 101 VAL A C 1
ATOM 800 O O . VAL A 1 101 ? 15.447 -5.914 -20.453 1.00 90.25 101 VAL A O 1
ATOM 803 N N . PRO A 1 102 ? 14.023 -7.161 -21.664 1.00 90.94 102 PRO A N 1
ATOM 804 C CA . PRO A 1 102 ? 15.070 -7.729 -22.501 1.00 90.94 102 PRO A CA 1
ATOM 805 C C . PRO A 1 102 ? 15.727 -6.639 -23.350 1.00 90.94 102 PRO A C 1
ATOM 807 O O . PRO A 1 102 ? 15.030 -5.825 -23.950 1.00 90.94 102 PRO A O 1
ATOM 810 N N . ARG A 1 103 ? 17.063 -6.671 -23.453 1.00 89.94 103 ARG A N 1
ATOM 811 C CA . ARG A 1 103 ? 17.863 -5.685 -24.209 1.00 89.94 103 ARG A CA 1
ATOM 812 C C . ARG A 1 103 ? 17.580 -4.250 -23.757 1.00 89.94 103 ARG A C 1
ATOM 814 O O . ARG A 1 103 ? 17.209 -3.394 -24.559 1.00 89.94 103 ARG A O 1
ATOM 821 N N . ASP A 1 104 ? 17.729 -4.004 -22.457 1.00 88.75 104 ASP A N 1
ATOM 822 C CA . ASP A 1 104 ? 17.569 -2.659 -21.923 1.00 88.75 104 ASP A CA 1
ATOM 823 C C . ASP A 1 104 ? 18.536 -1.670 -22.609 1.00 88.75 104 ASP A C 1
ATOM 825 O O . ASP A 1 104 ? 19.686 -1.996 -22.903 1.00 88.75 104 ASP A O 1
ATOM 829 N N . THR A 1 105 ? 18.035 -0.477 -22.934 1.00 92.81 105 THR A N 1
ATOM 830 C CA . THR A 1 105 ? 18.799 0.588 -23.612 1.00 92.81 105 THR A CA 1
ATOM 831 C C . THR A 1 105 ? 19.164 1.726 -22.661 1.00 92.81 105 THR A C 1
ATOM 833 O O . THR A 1 105 ? 19.695 2.758 -23.074 1.00 92.81 105 THR A O 1
ATOM 836 N N . TRP A 1 106 ? 18.866 1.570 -21.370 1.00 90.88 106 TRP A N 1
ATOM 837 C CA . TRP A 1 106 ? 19.126 2.604 -20.378 1.00 90.88 106 TRP A CA 1
ATOM 838 C C . TRP A 1 106 ? 20.593 2.588 -19.933 1.00 90.88 106 TRP A C 1
ATOM 840 O O . TRP A 1 106 ? 21.199 1.525 -19.819 1.00 90.88 106 TRP A O 1
ATOM 850 N N . PRO A 1 107 ? 21.175 3.740 -19.560 1.00 90.75 107 PRO A N 1
ATOM 851 C CA . PRO A 1 107 ? 22.528 3.769 -19.011 1.00 90.75 107 PRO A CA 1
ATOM 852 C C . PRO A 1 107 ? 22.654 2.888 -17.759 1.00 90.75 107 PRO A C 1
ATOM 854 O O . PRO A 1 107 ? 21.786 2.920 -16.880 1.00 90.75 107 PRO A O 1
ATOM 857 N N . ALA A 1 108 ? 23.730 2.106 -17.648 1.00 83.31 108 ALA A N 1
ATOM 858 C CA . ALA A 1 108 ? 23.951 1.199 -16.513 1.00 83.31 108 ALA A CA 1
ATOM 859 C C . ALA A 1 108 ? 24.069 1.942 -15.167 1.00 83.31 108 ALA A C 1
ATOM 861 O O . ALA A 1 108 ? 23.645 1.438 -14.131 1.00 83.31 108 ALA A O 1
ATOM 862 N N . ASN A 1 109 ? 24.582 3.173 -15.192 1.00 86.12 109 ASN A N 1
ATOM 863 C CA . ASN A 1 109 ? 24.734 4.040 -14.022 1.00 86.12 109 ASN A CA 1
ATOM 864 C C . ASN A 1 109 ? 23.451 4.799 -13.635 1.00 86.12 109 ASN A C 1
ATOM 866 O O . ASN A 1 109 ? 23.460 5.560 -12.668 1.00 86.12 109 ASN A O 1
ATOM 870 N N . LYS A 1 110 ? 22.346 4.618 -14.371 1.00 82.44 110 LYS A N 1
ATOM 871 C CA . LYS A 1 110 ? 21.080 5.302 -14.104 1.00 82.44 110 LYS A CA 1
ATOM 872 C C . LYS A 1 110 ? 20.109 4.373 -13.383 1.00 82.44 110 LYS A C 1
ATOM 874 O O . LYS A 1 110 ? 19.679 3.351 -13.921 1.00 82.44 110 LYS A O 1
ATOM 879 N N . GLY A 1 111 ? 19.713 4.773 -12.176 1.00 75.06 111 GLY A N 1
ATOM 880 C CA . GLY A 1 111 ? 18.598 4.152 -11.468 1.00 75.06 111 GLY A CA 1
ATOM 881 C C . GLY A 1 111 ? 17.298 4.368 -12.242 1.00 75.06 111 GLY A C 1
ATOM 882 O O . GLY A 1 111 ? 16.890 5.508 -12.467 1.00 75.06 111 GLY A O 1
ATOM 883 N N . ILE A 1 112 ? 16.656 3.279 -12.662 1.00 80.06 112 ILE A N 1
ATOM 884 C CA . ILE A 1 112 ? 15.360 3.322 -13.343 1.00 80.06 112 ILE A CA 1
ATOM 885 C C . ILE A 1 112 ? 14.272 3.050 -12.312 1.00 80.06 112 ILE A C 1
ATOM 887 O O . ILE A 1 112 ? 14.296 2.023 -11.633 1.00 80.06 112 ILE A O 1
ATOM 891 N N . LYS A 1 113 ? 13.332 3.994 -12.182 1.00 77.44 113 LYS A N 1
ATOM 892 C CA . LYS A 1 113 ? 12.154 3.816 -11.331 1.00 77.44 113 LYS A CA 1
ATOM 893 C C . LYS A 1 113 ? 11.286 2.706 -11.919 1.00 77.44 113 LYS A C 1
ATOM 895 O O . LYS A 1 113 ? 11.018 2.680 -13.115 1.00 77.44 113 LYS A O 1
ATOM 900 N N . THR A 1 114 ? 10.884 1.790 -11.059 1.00 75.38 114 THR A N 1
ATOM 901 C CA . THR A 1 114 ? 10.081 0.614 -11.376 1.00 75.38 114 THR A CA 1
ATOM 902 C C . THR A 1 114 ? 8.594 0.933 -11.233 1.00 75.38 114 THR A C 1
ATOM 904 O O . THR A 1 114 ? 8.211 1.856 -10.508 1.00 75.38 114 THR A O 1
ATOM 907 N N . VAL A 1 115 ? 7.742 0.183 -11.932 1.00 79.12 115 VAL A N 1
ATOM 908 C CA . VAL A 1 115 ? 6.300 0.456 -12.004 1.00 79.12 115 VAL A CA 1
ATOM 909 C C . VAL A 1 115 ? 5.498 -0.790 -11.668 1.00 79.12 115 VAL A C 1
ATOM 911 O O . VAL A 1 115 ? 5.942 -1.918 -11.885 1.00 79.12 115 VAL A O 1
ATOM 914 N N . GLN A 1 116 ? 4.305 -0.582 -11.125 1.00 72.62 116 GLN A N 1
ATOM 915 C CA . GLN A 1 116 ? 3.341 -1.648 -10.920 1.00 72.62 116 GLN A CA 1
ATOM 916 C C . GLN A 1 116 ? 2.219 -1.540 -11.933 1.00 72.62 116 GLN A C 1
ATOM 918 O O . GLN A 1 116 ? 1.707 -0.452 -12.188 1.00 72.62 116 GLN A O 1
ATOM 923 N N . TYR A 1 117 ? 1.819 -2.681 -12.472 1.00 76.62 117 TYR A N 1
ATOM 924 C CA . TYR A 1 117 ? 0.657 -2.782 -13.331 1.00 76.62 117 TYR A CA 1
ATOM 925 C C . TYR A 1 117 ? -0.381 -3.671 -12.664 1.00 76.62 117 TYR A C 1
ATOM 927 O O . TYR A 1 117 ? -0.140 -4.852 -12.400 1.00 76.62 117 TYR A O 1
ATOM 935 N N . ARG A 1 118 ? -1.554 -3.097 -12.413 1.00 73.88 118 ARG A N 1
ATOM 936 C CA . ARG A 1 118 ? -2.746 -3.853 -12.053 1.00 73.88 118 ARG A CA 1
ATOM 937 C C . ARG A 1 118 ? -3.570 -4.038 -13.320 1.00 73.88 118 ARG A C 1
ATOM 939 O O . ARG A 1 118 ? -3.998 -3.059 -13.928 1.00 73.88 118 ARG A O 1
ATOM 946 N N . LYS A 1 119 ? -3.798 -5.289 -13.717 1.00 70.19 119 LYS A N 1
ATOM 947 C CA . LYS A 1 119 ? -4.752 -5.591 -14.788 1.00 70.19 119 LYS A CA 1
ATOM 948 C C . LYS A 1 119 ? -6.150 -5.169 -14.307 1.00 70.19 119 LYS A C 1
ATOM 950 O O . LYS A 1 119 ? -6.493 -5.520 -13.178 1.00 70.19 119 LYS A O 1
ATOM 955 N N . PRO A 1 120 ? -6.955 -4.447 -15.106 1.00 61.16 120 PRO A N 1
ATOM 956 C CA . PRO A 1 120 ? -8.339 -4.157 -14.744 1.00 61.16 120 PRO A CA 1
ATOM 957 C C . PRO A 1 120 ? -9.083 -5.479 -14.507 1.00 61.16 120 PRO A C 1
ATOM 959 O O . PRO A 1 120 ? -9.213 -6.296 -15.423 1.00 61.16 120 PRO A O 1
ATOM 962 N N . GLU A 1 121 ? -9.502 -5.739 -13.270 1.00 56.50 121 GLU A N 1
ATOM 963 C CA . GLU A 1 121 ? -10.262 -6.944 -12.936 1.00 56.50 121 GLU A CA 1
ATOM 964 C C . GLU A 1 121 ? -11.689 -6.831 -13.476 1.00 56.50 121 GLU A C 1
ATOM 966 O O . GLU A 1 121 ? -12.361 -5.821 -13.284 1.00 56.50 121 GLU A O 1
ATOM 971 N N . ARG A 1 122 ? -12.172 -7.907 -14.112 1.00 43.59 122 ARG A N 1
ATOM 972 C CA . ARG A 1 122 ? -13.610 -8.138 -14.334 1.00 43.59 122 ARG A CA 1
ATOM 973 C C . ARG A 1 122 ? -14.287 -8.790 -13.115 1.00 43.59 122 AR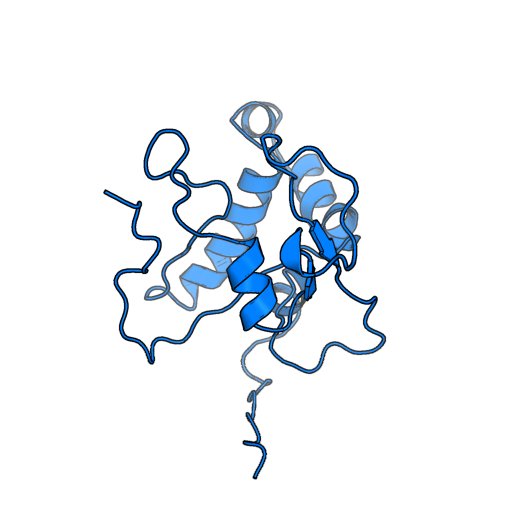G A C 1
ATOM 975 O O . ARG A 1 122 ? -15.507 -8.885 -13.109 1.00 43.59 122 ARG A O 1
ATOM 982 N N . ASN A 1 123 ? -13.523 -9.273 -12.124 1.00 37.72 123 ASN A N 1
ATOM 983 C CA . ASN A 1 123 ? -14.033 -9.901 -10.897 1.00 37.72 123 ASN A CA 1
ATOM 984 C C . ASN A 1 123 ? -12.909 -10.020 -9.829 1.00 37.72 123 ASN A C 1
ATOM 986 O O . ASN A 1 123 ? -11.878 -10.610 -10.157 1.00 37.72 123 ASN A O 1
ATOM 990 N N . PRO A 1 124 ? -13.064 -9.494 -8.595 1.00 44.66 124 PRO A N 1
ATOM 991 C CA . PRO A 1 124 ? -12.033 -9.527 -7.556 1.00 44.66 124 PRO A CA 1
ATOM 992 C C . PRO A 1 124 ? -12.098 -10.846 -6.780 1.00 44.66 124 PRO A C 1
ATOM 994 O O . PRO A 1 124 ? -12.789 -10.969 -5.768 1.00 44.66 124 PRO A O 1
ATOM 997 N N . VAL A 1 125 ? -11.408 -11.876 -7.266 1.00 40.06 125 VAL A N 1
ATOM 998 C CA . VAL A 1 125 ? -11.311 -13.159 -6.556 1.00 40.06 125 VAL A CA 1
ATOM 999 C C . VAL A 1 125 ? -9.886 -13.682 -6.667 1.00 40.06 125 VAL A C 1
ATOM 1001 O O . VAL A 1 125 ? -9.619 -14.567 -7.463 1.00 40.06 125 VAL A O 1
ATOM 1004 N N . LEU A 1 126 ? -8.964 -13.092 -5.904 1.00 35.16 126 LEU A N 1
ATOM 1005 C CA . LEU A 1 126 ? -7.882 -13.782 -5.185 1.00 35.16 126 LEU A CA 1
ATOM 1006 C C . LEU A 1 126 ? -7.005 -12.733 -4.466 1.00 35.16 126 LEU A C 1
ATOM 1008 O O . LEU A 1 126 ? -6.379 -11.888 -5.097 1.00 35.16 126 LEU A O 1
ATOM 1012 N N . GLY A 1 127 ? -6.954 -12.788 -3.132 1.00 43.22 127 GLY A N 1
ATOM 1013 C CA . GLY A 1 127 ? -5.887 -12.197 -2.303 1.00 43.22 127 GLY A CA 1
ATOM 1014 C C . GLY A 1 127 ? -5.770 -10.669 -2.202 1.00 43.22 127 GLY A C 1
ATOM 1015 O O . GLY A 1 127 ? -5.087 -10.188 -1.301 1.00 43.22 127 GLY A O 1
ATOM 1016 N N . THR A 1 128 ? -6.437 -9.898 -3.061 1.00 43.12 128 THR A N 1
ATOM 1017 C CA . THR A 1 128 ? -6.319 -8.433 -3.084 1.00 43.12 128 THR A CA 1
ATOM 1018 C C . THR A 1 128 ? -7.557 -7.800 -2.477 1.00 43.12 128 THR A C 1
ATOM 1020 O O . THR A 1 128 ? -8.609 -7.764 -3.106 1.00 43.12 128 THR A O 1
ATOM 1023 N N . LEU A 1 129 ? -7.437 -7.297 -1.248 1.00 46.03 129 LEU A N 1
ATOM 1024 C CA . LEU A 1 129 ? -8.487 -6.480 -0.650 1.00 46.03 129 LEU A CA 1
ATOM 1025 C C . LEU A 1 129 ? -8.277 -5.037 -1.096 1.00 46.03 129 LEU A C 1
ATOM 1027 O O . LEU A 1 129 ? -7.274 -4.401 -0.759 1.00 46.03 129 LEU A O 1
ATOM 1031 N N . THR A 1 130 ? -9.216 -4.507 -1.874 1.00 45.47 130 THR A N 1
ATOM 1032 C CA . THR A 1 130 ? -9.247 -3.065 -2.098 1.00 45.47 130 THR A CA 1
ATOM 1033 C C . THR A 1 130 ? -9.795 -2.374 -0.858 1.00 45.47 130 THR A C 1
ATOM 1035 O O . THR A 1 130 ? -1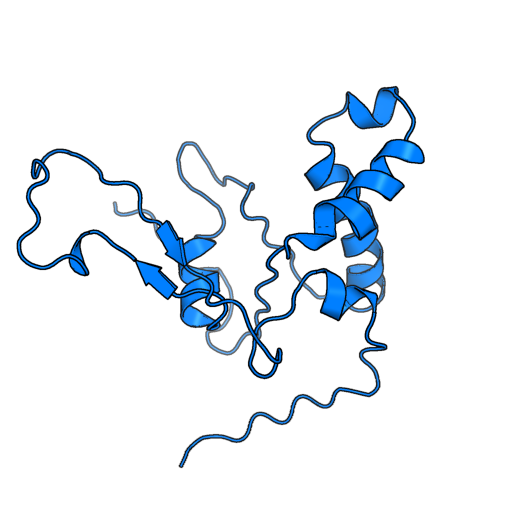0.524 -2.963 -0.057 1.00 45.47 130 THR A O 1
ATOM 1038 N N . GLN A 1 131 ? -9.465 -1.096 -0.694 1.00 38.97 131 GLN A N 1
ATOM 1039 C CA . GLN A 1 131 ? -10.004 -0.294 0.402 1.00 38.97 131 GLN A CA 1
ATOM 1040 C C . GLN A 1 131 ? -11.548 -0.307 0.434 1.00 38.97 131 GLN A C 1
ATOM 1042 O O . GLN A 1 131 ? -12.115 -0.255 1.518 1.00 38.97 131 GLN A O 1
ATOM 1047 N N . PHE A 1 132 ? -12.234 -0.467 -0.709 1.00 33.19 132 PHE A N 1
ATOM 1048 C CA . PHE A 1 132 ? -13.695 -0.654 -0.751 1.00 33.19 132 PHE A CA 1
ATOM 1049 C C . PHE A 1 132 ? -14.167 -2.015 -0.279 1.00 33.19 132 PHE A C 1
ATOM 1051 O O . PHE A 1 132 ? -15.187 -2.082 0.403 1.00 33.19 132 PHE A O 1
ATOM 1058 N N . ASP A 1 133 ? -13.460 -3.088 -0.629 1.00 37.47 133 ASP A N 1
ATOM 1059 C CA . ASP A 1 133 ? -13.851 -4.442 -0.227 1.00 37.47 133 ASP A CA 1
ATOM 1060 C C . ASP A 1 133 ? -13.830 -4.591 1.298 1.00 37.47 133 ASP A C 1
ATOM 1062 O O . ASP A 1 133 ? -14.679 -5.275 1.860 1.00 37.47 133 ASP A O 1
ATOM 1066 N N . ILE A 1 134 ? -12.916 -3.879 1.968 1.00 39.31 134 ILE A N 1
ATOM 1067 C CA . ILE A 1 134 ? -12.829 -3.796 3.435 1.00 39.31 134 ILE A CA 1
ATOM 1068 C C . ILE A 1 134 ? -13.999 -2.992 4.031 1.00 39.31 134 ILE A C 1
ATOM 1070 O O . ILE A 1 134 ? -14.403 -3.242 5.163 1.00 39.31 134 ILE A O 1
ATOM 1074 N N . LEU A 1 135 ? -14.537 -2.018 3.292 1.00 37.72 135 LEU A N 1
ATOM 1075 C CA . LEU A 1 135 ? -15.549 -1.077 3.784 1.00 37.72 135 LEU A CA 1
ATOM 1076 C C . LEU A 1 135 ? -16.995 -1.495 3.502 1.00 37.72 135 LEU A C 1
ATOM 1078 O O . LEU A 1 135 ? -17.880 -1.078 4.244 1.00 37.72 135 LEU A O 1
ATOM 1082 N N . ASN A 1 136 ? -17.233 -2.292 2.457 1.00 36.22 136 ASN A N 1
ATOM 1083 C CA . ASN A 1 136 ? -18.574 -2.706 2.032 1.00 36.22 136 ASN A CA 1
ATOM 1084 C C . ASN A 1 136 ? -18.901 -4.177 2.315 1.00 36.22 136 ASN A C 1
ATOM 1086 O O . ASN A 1 136 ? -20.073 -4.543 2.237 1.00 36.22 136 ASN A O 1
ATOM 1090 N N . ARG A 1 137 ? -17.919 -5.035 2.624 1.00 36.31 137 ARG A N 1
ATOM 1091 C CA . ARG A 1 137 ? -18.212 -6.408 3.053 1.00 36.31 137 ARG A CA 1
ATOM 1092 C C . ARG A 1 137 ? -18.292 -6.469 4.567 1.00 36.31 137 ARG A C 1
ATOM 1094 O O . ARG A 1 137 ? -17.323 -6.185 5.262 1.00 36.31 137 ARG A O 1
ATOM 1101 N N . ASP A 1 138 ? -19.442 -6.908 5.059 1.00 33.12 138 ASP A N 1
ATOM 1102 C CA . ASP A 1 138 ? -19.566 -7.487 6.387 1.00 33.12 138 ASP A CA 1
ATOM 1103 C C . ASP A 1 138 ? -18.637 -8.718 6.414 1.00 33.12 138 ASP A C 1
ATOM 1105 O O . ASP A 1 138 ? -18.940 -9.768 5.845 1.00 33.12 138 ASP A O 1
ATOM 1109 N N . ILE A 1 139 ? -17.429 -8.575 6.979 1.00 39.06 139 ILE A N 1
ATOM 1110 C CA . ILE A 1 139 ? -16.358 -9.601 6.955 1.00 39.06 139 ILE A CA 1
ATOM 1111 C C . ILE A 1 139 ? -16.802 -10.907 7.660 1.00 39.06 139 ILE A C 1
ATOM 1113 O O . ILE A 1 139 ? -16.098 -11.914 7.628 1.00 39.06 139 ILE A O 1
ATOM 1117 N N . ARG A 1 140 ? -18.007 -10.940 8.245 1.00 28.38 140 ARG A N 1
ATOM 1118 C CA . ARG A 1 140 ? -18.618 -12.131 8.840 1.00 28.38 140 ARG A CA 1
ATOM 1119 C C . ARG A 1 140 ? -19.009 -13.219 7.832 1.00 28.38 140 ARG A C 1
ATOM 1121 O O . ARG A 1 140 ? -19.055 -14.373 8.242 1.00 28.38 140 ARG A O 1
ATOM 1128 N N . GLU A 1 141 ? -19.227 -12.912 6.549 1.00 27.81 141 GLU A N 1
ATOM 1129 C CA . GLU A 1 141 ? -19.680 -13.928 5.569 1.00 27.81 141 GLU A CA 1
ATOM 1130 C C . GLU A 1 141 ? -18.625 -14.400 4.558 1.00 27.81 141 GLU A C 1
ATOM 1132 O O . GLU A 1 141 ? -18.782 -15.448 3.932 1.00 27.81 141 GLU A O 1
ATOM 1137 N N . SER A 1 142 ? -17.495 -13.709 4.411 1.00 27.56 142 SER A N 1
ATOM 1138 C CA . SER A 1 142 ? -16.432 -14.167 3.510 1.00 27.56 142 SER A CA 1
ATOM 1139 C C . SER A 1 142 ? -15.437 -15.070 4.234 1.00 27.56 142 SER A C 1
ATOM 1141 O O . SER A 1 142 ? -14.316 -14.668 4.537 1.00 27.56 142 SER A O 1
ATOM 1143 N N . SER A 1 143 ? -15.818 -16.329 4.463 1.00 25.83 143 SER A N 1
ATOM 1144 C CA . SER A 1 143 ? -14.845 -17.406 4.656 1.00 25.83 143 SER A CA 1
ATOM 1145 C C . SER A 1 143 ? -13.984 -17.524 3.394 1.00 25.83 143 SER A C 1
ATOM 1147 O O . SER A 1 143 ? -14.364 -18.179 2.423 1.00 25.83 143 SER A O 1
ATOM 1149 N N . ILE A 1 144 ? -12.828 -16.854 3.387 1.00 31.94 144 ILE A N 1
ATOM 1150 C CA . ILE A 1 144 ? -11.809 -16.984 2.342 1.00 31.94 144 ILE A CA 1
ATOM 1151 C C . ILE A 1 144 ? -11.214 -18.394 2.470 1.00 31.94 144 ILE A C 1
ATOM 1153 O O . ILE A 1 144 ? -10.244 -18.624 3.191 1.00 31.94 144 ILE A O 1
ATOM 1157 N N . ARG A 1 145 ? -11.834 -19.374 1.801 1.00 24.62 145 ARG A N 1
ATOM 1158 C CA . ARG A 1 145 ? -11.252 -20.707 1.606 1.00 24.62 145 ARG A CA 1
ATOM 1159 C C . ARG A 1 145 ? -10.127 -20.591 0.586 1.00 24.62 145 ARG A C 1
ATOM 1161 O O . ARG A 1 145 ? -10.368 -20.430 -0.607 1.00 24.62 145 ARG A O 1
ATOM 1168 N N . ILE A 1 146 ? -8.893 -20.686 1.065 1.00 34.47 146 ILE A N 1
ATOM 1169 C CA . ILE A 1 146 ? -7.716 -20.838 0.212 1.00 34.47 146 ILE A CA 1
ATOM 1170 C C . ILE A 1 146 ? -7.663 -22.310 -0.209 1.00 34.47 146 ILE A C 1
ATOM 1172 O O . ILE A 1 146 ? -7.187 -23.159 0.545 1.00 34.47 146 ILE A O 1
ATOM 1176 N N . ASN A 1 147 ? -8.175 -22.629 -1.400 1.00 26.80 147 ASN A N 1
ATOM 1177 C CA . ASN A 1 147 ? -7.865 -23.910 -2.029 1.00 26.80 147 ASN A CA 1
ATOM 1178 C C . ASN A 1 147 ? -6.376 -23.906 -2.385 1.00 26.80 147 ASN A C 1
ATOM 1180 O O . ASN A 1 147 ? -5.924 -23.091 -3.190 1.00 26.80 147 ASN A O 1
ATOM 1184 N N . LYS A 1 148 ? -5.612 -24.803 -1.756 1.00 25.36 148 LYS A N 1
ATOM 1185 C CA . LYS A 1 148 ? -4.237 -25.095 -2.165 1.00 25.36 148 LYS A CA 1
ATOM 1186 C C . LYS A 1 148 ? -4.276 -25.685 -3.582 1.00 25.36 148 LYS A C 1
ATOM 1188 O O . LYS A 1 148 ? -5.054 -26.617 -3.790 1.00 25.36 148 LYS A O 1
ATOM 1193 N N . PRO A 1 149 ? -3.476 -25.194 -4.540 1.00 31.05 149 PRO A N 1
ATOM 1194 C CA . PRO A 1 149 ? -3.215 -25.970 -5.740 1.00 31.05 149 PRO A CA 1
ATOM 1195 C C . PRO A 1 149 ? -2.410 -27.218 -5.345 1.00 31.05 149 PRO A C 1
ATOM 1197 O O . PRO A 1 149 ? -1.487 -27.124 -4.530 1.00 31.05 149 PRO A O 1
ATOM 1200 N N . VAL A 1 150 ? -2.852 -28.364 -5.868 1.00 36.16 150 VAL A N 1
ATOM 1201 C CA . VAL A 1 150 ? -2.193 -29.680 -5.794 1.00 36.16 150 VAL A CA 1
ATOM 1202 C C . VAL A 1 150 ? -0.894 -29.647 -6.587 1.00 36.16 150 VAL A C 1
ATOM 1204 O O . VAL A 1 150 ? -0.911 -29.039 -7.682 1.00 36.16 150 VAL A O 1
#

Secondary structure (DSSP, 8-state):
-PPP---SS-TT-----EE--TTHIIIIIHHHHHTS-HHHHHSS-HHHHHHHHHHHHHHHH-TTPPP--TT-EEETTEESS-HHHHHHHTTSSEEE-GGGSTT--S-TTSPPPPEEE----SS--SS-EEHHHHHHS-TTS---------